Protein AF-A0A2V6E9F9-F1 (afdb_monomer_lite)

pLDDT: mean 93.77, std 8.55, range [60.38, 98.75]

Secondary structure (DSSP, 8-state):
--HHHHHHHHHHTTT-HHHHHHHHHHHHHHHHHTT-HHHHHHHHHHHHT-PPBTTB---HHHHHHHHHHHHHHHHHTT-HHHHHHHHHHHHHTTSTTHHHHHHHHHHHHHHHT---

Sequence (116 aa):
RAVGIYDQLANEAANQPHWRNQALFKKGVCLEKESDRDGALATLYRILEFNPSPDRPPEFFWFYKAGFNAARLLEEQQKWEAAAAVYEKLVAANGPRGEEASARLGQLRLEHFLWQ

Foldseek 3Di:
DLLVVLVVQLVVCVVPLVRNLVSLQVSLVVCVVVVNLVSSLVSLVVNLPDDDDPVDDDDLPSVVVSLVVNLVSCVVVVVLVVSLVSLVSLLVVVDPCNVVSVVVSVVSCVVPVVDD

Structure (mmCIF, N/CA/C/O backbone):
data_AF-A0A2V6E9F9-F1
#
_entry.id   AF-A0A2V6E9F9-F1
#
loop_
_atom_site.group_PDB
_atom_site.id
_atom_site.type_symbol
_atom_site.label_atom_id
_atom_site.label_alt_id
_atom_site.label_comp_id
_atom_site.label_asym_id
_atom_site.label_entity_id
_atom_site.label_seq_id
_atom_site.pdbx_PDB_ins_code
_atom_s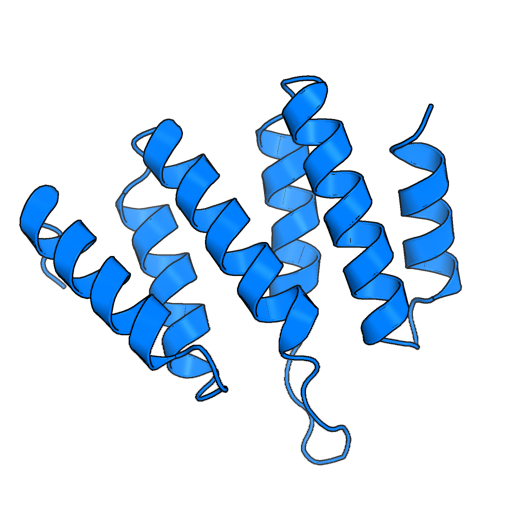ite.Cartn_x
_atom_site.Cartn_y
_atom_site.Cartn_z
_atom_site.occupancy
_atom_site.B_iso_or_equiv
_atom_site.auth_seq_id
_atom_site.auth_comp_id
_atom_site.auth_asym_id
_atom_site.auth_atom_id
_atom_site.pdbx_PDB_model_num
ATOM 1 N N . ARG A 1 1 ? -8.121 -2.388 -22.371 1.00 74.25 1 ARG A N 1
ATOM 2 C CA . ARG A 1 1 ? -6.914 -2.331 -23.254 1.00 74.25 1 ARG A CA 1
ATOM 3 C C . ARG A 1 1 ? -5.839 -1.340 -22.748 1.00 74.25 1 ARG A C 1
ATOM 5 O O . ARG A 1 1 ? -5.142 -0.740 -23.545 1.00 74.25 1 ARG A O 1
ATOM 12 N N . ALA A 1 2 ? -5.605 -1.231 -21.440 1.00 91.31 2 ALA A N 1
ATOM 13 C CA . ALA A 1 2 ? -4.392 -0.612 -20.873 1.00 91.31 2 ALA A CA 1
ATOM 14 C C . ALA A 1 2 ? -3.777 -1.545 -19.819 1.00 91.31 2 ALA A C 1
ATOM 16 O O . ALA A 1 2 ? -2.576 -1.793 -19.833 1.00 91.31 2 ALA A O 1
ATOM 17 N N . VAL A 1 3 ? -4.643 -2.177 -19.016 1.00 94.69 3 VAL A N 1
ATOM 18 C CA . VAL A 1 3 ? -4.319 -3.262 -18.077 1.00 94.69 3 VAL A CA 1
ATOM 19 C C . VAL A 1 3 ? -3.418 -4.331 -18.706 1.00 94.69 3 VAL A C 1
ATOM 21 O O . VAL A 1 3 ? -2.361 -4.616 -18.156 1.00 94.69 3 VAL A O 1
ATOM 24 N N . GLY A 1 4 ? -3.783 -4.874 -19.875 1.00 95.31 4 GLY A N 1
ATOM 25 C CA . GLY A 1 4 ? -2.987 -5.912 -20.547 1.00 95.31 4 GLY A CA 1
ATOM 26 C C . GLY A 1 4 ? -1.594 -5.451 -20.998 1.00 95.31 4 GLY A C 1
ATOM 27 O O . GLY A 1 4 ? -0.642 -6.212 -20.891 1.00 95.31 4 GLY A O 1
ATOM 28 N N . ILE A 1 5 ? -1.449 -4.191 -21.430 1.00 97.25 5 ILE A N 1
ATOM 29 C CA . ILE A 1 5 ? -0.147 -3.626 -21.834 1.00 97.25 5 ILE A CA 1
ATOM 30 C C . ILE A 1 5 ? 0.759 -3.488 -20.610 1.00 97.25 5 ILE A C 1
ATOM 32 O O . ILE A 1 5 ? 1.923 -3.873 -20.644 1.00 97.25 5 ILE A O 1
ATOM 36 N N . TYR A 1 6 ? 0.225 -2.960 -19.508 1.00 97.25 6 TYR A N 1
ATOM 37 C CA . TYR A 1 6 ? 0.999 -2.827 -18.279 1.00 97.25 6 TYR A CA 1
ATOM 38 C C . TYR A 1 6 ? 1.319 -4.172 -17.625 1.00 97.25 6 TYR A C 1
ATOM 40 O O . TYR A 1 6 ? 2.368 -4.294 -17.001 1.00 97.25 6 TYR A O 1
ATOM 48 N N . ASP A 1 7 ? 0.461 -5.182 -17.782 1.00 96.25 7 ASP A N 1
ATOM 49 C CA . ASP A 1 7 ? 0.774 -6.539 -17.336 1.00 96.25 7 ASP A CA 1
ATOM 50 C C . ASP A 1 7 ? 1.955 -7.127 -18.116 1.00 96.25 7 ASP A C 1
ATOM 52 O O . ASP A 1 7 ? 2.918 -7.594 -17.510 1.00 96.25 7 ASP A O 1
ATOM 56 N N . GLN A 1 8 ? 1.939 -7.000 -19.447 1.00 97.25 8 GLN A N 1
ATOM 57 C CA . GLN A 1 8 ? 3.059 -7.405 -20.293 1.00 97.25 8 GLN A CA 1
ATOM 58 C C . GLN A 1 8 ? 4.356 -6.683 -19.896 1.00 97.25 8 GLN A C 1
ATOM 60 O O . GLN A 1 8 ? 5.363 -7.341 -19.645 1.00 97.25 8 GLN A O 1
ATOM 65 N N . LEU A 1 9 ? 4.324 -5.353 -19.749 1.00 96.38 9 LEU A N 1
ATOM 66 C CA . LEU A 1 9 ? 5.495 -4.567 -19.338 1.00 96.38 9 LEU A CA 1
ATOM 67 C C . LEU A 1 9 ? 6.026 -4.979 -17.960 1.00 96.38 9 LEU A C 1
ATOM 69 O O . LEU A 1 9 ? 7.237 -5.042 -17.757 1.00 96.38 9 LEU A O 1
ATOM 73 N N . ALA A 1 10 ? 5.140 -5.270 -17.003 1.00 95.69 10 ALA A N 1
ATOM 74 C CA . ALA A 1 10 ? 5.550 -5.740 -15.684 1.00 95.69 10 ALA A CA 1
ATOM 75 C C . ALA A 1 10 ? 6.267 -7.098 -15.755 1.00 95.69 10 ALA A C 1
ATOM 77 O O . ALA A 1 10 ? 7.231 -7.314 -15.018 1.00 95.69 10 ALA A O 1
ATOM 78 N N . ASN A 1 11 ? 5.817 -7.989 -16.643 1.00 95.44 11 ASN A N 1
ATOM 79 C CA . ASN A 1 11 ? 6.428 -9.299 -16.855 1.00 95.44 11 ASN A CA 1
ATOM 80 C C . ASN A 1 11 ? 7.785 -9.182 -17.573 1.00 95.44 11 ASN A C 1
ATOM 82 O O . ASN A 1 11 ? 8.757 -9.797 -17.142 1.00 95.44 11 ASN A O 1
ATOM 86 N N . GLU A 1 12 ? 7.890 -8.345 -18.608 1.00 96.75 12 GLU A N 1
ATOM 87 C CA . GLU A 1 12 ? 9.153 -8.078 -19.318 1.00 96.75 12 GLU A CA 1
ATOM 88 C C . GLU A 1 12 ? 10.203 -7.421 -18.404 1.00 96.75 12 GLU A C 1
ATOM 90 O O . GLU A 1 12 ? 11.393 -7.729 -18.473 1.00 96.75 12 GLU A O 1
ATOM 95 N N . ALA A 1 13 ? 9.764 -6.555 -17.489 1.00 93.06 13 ALA A N 1
ATOM 96 C CA . ALA A 1 13 ? 10.624 -5.865 -16.536 1.00 93.06 13 ALA A CA 1
ATOM 97 C C . ALA A 1 13 ? 10.835 -6.626 -15.215 1.00 93.06 13 ALA A C 1
ATOM 99 O O . ALA A 1 13 ? 11.298 -6.018 -14.251 1.00 93.06 13 ALA A O 1
ATOM 100 N N . ALA A 1 14 ? 10.528 -7.928 -15.128 1.00 88.44 14 ALA A N 1
ATOM 101 C CA . ALA A 1 14 ? 10.501 -8.670 -13.859 1.00 88.44 14 ALA A CA 1
ATOM 102 C C . ALA A 1 14 ? 11.778 -8.526 -13.001 1.00 88.44 14 ALA A C 1
ATOM 104 O O . ALA A 1 14 ? 11.695 -8.454 -11.776 1.00 88.44 14 ALA A O 1
ATOM 105 N N . ASN A 1 15 ? 12.948 -8.414 -13.642 1.00 88.62 15 ASN A N 1
ATOM 106 C CA . ASN A 1 15 ? 14.251 -8.267 -12.981 1.00 88.62 15 ASN A CA 1
ATOM 107 C C . ASN A 1 15 ? 14.683 -6.809 -12.735 1.00 88.62 15 ASN A C 1
ATOM 109 O O . ASN A 1 15 ? 15.781 -6.571 -12.235 1.00 88.62 15 ASN A O 1
ATOM 113 N N . GLN A 1 16 ? 13.843 -5.835 -13.081 1.00 90.94 16 GLN A N 1
ATOM 114 C CA . GLN A 1 16 ? 14.097 -4.401 -12.953 1.00 90.94 16 GLN A CA 1
ATOM 115 C C . GLN A 1 16 ? 13.021 -3.775 -12.047 1.00 90.94 16 GLN A C 1
ATOM 117 O O . GLN A 1 16 ? 12.016 -3.268 -12.556 1.00 90.94 16 GLN A O 1
ATOM 122 N N . PRO A 1 17 ? 13.201 -3.799 -10.708 1.00 90.69 17 PRO A N 1
ATOM 123 C CA . PRO A 1 17 ? 12.151 -3.464 -9.743 1.00 90.69 17 PRO A CA 1
ATOM 124 C C . PRO A 1 17 ? 11.447 -2.136 -10.016 1.00 90.69 17 PRO A C 1
ATOM 126 O O . PRO A 1 17 ? 10.223 -2.084 -9.988 1.00 90.69 17 PRO A O 1
ATOM 129 N N . HIS A 1 18 ? 12.197 -1.089 -10.371 1.00 93.06 18 HIS A N 1
ATOM 130 C CA . HIS A 1 18 ? 11.618 0.218 -10.679 1.00 93.06 18 HIS A CA 1
ATOM 131 C C . HIS A 1 18 ? 10.599 0.158 -11.829 1.00 93.06 18 HIS A C 1
ATOM 133 O O . HIS A 1 18 ? 9.475 0.641 -1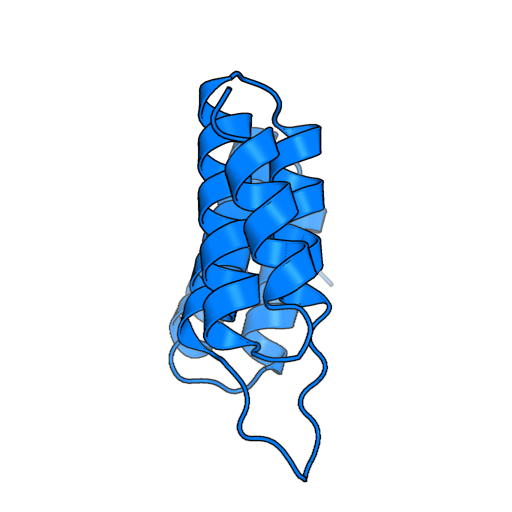1.693 1.00 93.06 18 HIS A O 1
ATOM 139 N N . TRP A 1 19 ? 10.967 -0.468 -12.949 1.00 95.38 19 TRP A N 1
ATOM 140 C CA . TRP A 1 19 ? 10.117 -0.553 -14.138 1.00 95.38 19 TRP A CA 1
ATOM 141 C C . TRP A 1 19 ? 8.950 -1.521 -13.943 1.00 95.38 19 TRP A C 1
ATOM 143 O O . TRP A 1 19 ? 7.815 -1.185 -14.286 1.00 95.38 19 TRP A O 1
ATOM 153 N N . ARG A 1 20 ? 9.198 -2.677 -13.309 1.00 95.69 20 ARG A N 1
ATOM 154 C CA . ARG A 1 20 ? 8.140 -3.619 -12.914 1.00 95.69 20 ARG A CA 1
ATOM 155 C C . ARG A 1 20 ? 7.104 -2.929 -12.033 1.00 95.69 20 ARG A C 1
ATOM 157 O O . ARG A 1 20 ? 5.911 -2.995 -12.321 1.00 95.69 20 ARG A O 1
ATOM 164 N N . ASN A 1 21 ? 7.547 -2.255 -10.975 1.00 96.06 21 ASN A N 1
ATOM 165 C CA . ASN A 1 21 ? 6.649 -1.635 -10.009 1.00 96.06 21 ASN A CA 1
ATOM 166 C C . ASN A 1 21 ? 5.903 -0.442 -10.617 1.00 96.06 21 ASN A C 1
ATOM 168 O O . ASN A 1 21 ? 4.714 -0.278 -10.350 1.00 96.06 21 ASN A O 1
ATOM 172 N N . GLN A 1 22 ? 6.539 0.337 -11.498 1.00 97.56 22 GLN A N 1
ATOM 173 C CA . GLN A 1 22 ? 5.850 1.376 -12.265 1.00 97.56 22 GLN A CA 1
ATOM 174 C C . GLN A 1 22 ? 4.722 0.794 -13.127 1.00 97.56 22 GLN A C 1
ATOM 176 O O . GLN A 1 22 ? 3.617 1.345 -13.145 1.00 97.56 22 GLN A O 1
ATOM 181 N N . ALA A 1 23 ? 4.992 -0.292 -13.855 1.00 98.06 23 ALA A N 1
ATOM 182 C CA . ALA A 1 23 ? 4.009 -0.938 -14.716 1.00 98.06 23 ALA A CA 1
ATOM 183 C C . ALA A 1 23 ? 2.843 -1.507 -13.893 1.00 98.06 23 ALA A C 1
ATOM 185 O O . ALA A 1 23 ? 1.687 -1.197 -14.179 1.00 98.06 23 ALA A O 1
ATOM 186 N N . LEU A 1 24 ? 3.136 -2.232 -12.808 1.00 98.06 24 LEU A N 1
ATOM 187 C CA . LEU A 1 24 ? 2.116 -2.728 -11.879 1.00 98.06 24 LEU A CA 1
ATOM 188 C C . LEU A 1 24 ? 1.291 -1.585 -11.280 1.00 98.06 24 LEU A C 1
ATOM 190 O O . LEU A 1 24 ? 0.068 -1.665 -11.246 1.00 98.06 24 LEU A O 1
ATOM 194 N N . PHE A 1 25 ? 1.920 -0.483 -10.875 1.00 98.31 25 PHE A N 1
ATOM 195 C CA . PHE A 1 25 ? 1.196 0.646 -10.300 1.00 98.31 25 PHE A CA 1
ATOM 196 C C . PHE A 1 25 ? 0.223 1.251 -11.318 1.00 98.31 25 PHE A C 1
ATOM 198 O O . PHE A 1 25 ? -0.945 1.486 -11.010 1.00 98.31 25 PHE A O 1
ATOM 205 N N . LYS A 1 26 ? 0.681 1.462 -12.558 1.00 98.31 26 LYS A N 1
ATOM 206 C CA . LYS A 1 26 ? -0.171 1.967 -13.642 1.00 98.31 26 LYS A CA 1
ATOM 207 C C . LYS A 1 26 ? -1.300 0.988 -13.985 1.00 98.31 26 LYS A C 1
ATOM 209 O O . LYS A 1 26 ? -2.420 1.439 -14.208 1.00 98.31 26 LYS A O 1
ATOM 214 N N . LYS A 1 27 ? -1.042 -0.326 -13.958 1.00 98.38 27 LYS A N 1
ATOM 215 C CA . LYS A 1 27 ? -2.076 -1.366 -14.083 1.00 98.38 27 LYS A CA 1
ATOM 216 C C . LYS A 1 27 ? -3.125 -1.240 -12.973 1.00 98.38 27 LYS A C 1
ATOM 218 O O . LYS A 1 27 ? -4.309 -1.201 -13.288 1.00 98.38 27 LYS A O 1
ATOM 223 N N . GLY A 1 28 ? -2.702 -1.118 -11.713 1.00 98.12 28 GLY A N 1
ATOM 224 C CA . GLY A 1 28 ? -3.598 -0.960 -10.563 1.00 98.12 28 GLY A CA 1
ATOM 225 C C . GLY A 1 28 ? -4.499 0.272 -10.676 1.00 98.12 28 GLY A C 1
ATOM 226 O O . GLY A 1 28 ? -5.706 0.165 -10.497 1.00 98.12 28 GLY A O 1
ATOM 227 N N . VAL A 1 29 ? -3.943 1.419 -11.085 1.00 97.81 29 VAL A N 1
ATOM 228 C CA . VAL A 1 29 ? -4.724 2.648 -11.334 1.00 97.81 29 VAL A CA 1
ATOM 229 C C . VAL A 1 29 ? -5.735 2.468 -12.472 1.00 97.81 29 VAL A C 1
ATOM 231 O O . VAL A 1 29 ? -6.836 3.010 -12.409 1.00 97.81 29 VAL A O 1
ATOM 234 N N . CYS A 1 30 ? -5.386 1.736 -13.534 1.00 98.00 30 CYS A N 1
ATOM 235 C CA . CYS A 1 30 ? -6.343 1.423 -14.596 1.00 98.00 30 CYS A CA 1
ATOM 236 C C . CYS A 1 30 ? -7.498 0.553 -14.085 1.00 98.00 30 CYS A C 1
ATOM 238 O O . CYS A 1 30 ? -8.642 0.868 -14.386 1.00 98.00 30 CYS A O 1
ATOM 240 N N . LEU A 1 31 ? -7.203 -0.483 -13.296 1.00 98.19 31 LEU A N 1
ATOM 241 C CA . LEU A 1 31 ? -8.218 -1.371 -12.717 1.00 98.19 31 LEU A CA 1
ATOM 242 C C . LEU A 1 31 ? -9.163 -0.616 -11.778 1.00 98.19 31 LEU A C 1
ATOM 244 O O . LEU A 1 31 ? -10.377 -0.742 -11.898 1.00 98.19 31 LEU A O 1
ATOM 248 N N . GLU A 1 32 ? -8.623 0.261 -10.928 1.00 96.75 32 GLU A N 1
ATOM 249 C CA . GLU A 1 32 ? -9.431 1.128 -10.065 1.00 96.75 32 GLU A CA 1
ATOM 250 C C . GLU A 1 32 ? -10.393 2.007 -10.882 1.00 96.75 32 GLU A C 1
ATOM 252 O O . GLU A 1 32 ? -11.575 2.100 -10.559 1.00 96.75 32 GLU A O 1
ATOM 257 N N . LYS A 1 33 ? -9.917 2.612 -11.980 1.00 96.38 33 LYS A N 1
ATOM 258 C CA . LYS A 1 33 ? -10.759 3.415 -12.887 1.00 96.38 33 LYS A CA 1
ATOM 259 C C . LYS A 1 33 ? -11.823 2.590 -13.611 1.00 96.38 33 LYS A C 1
ATOM 261 O O . LYS A 1 33 ? -12.876 3.122 -13.946 1.00 96.38 33 LYS A O 1
ATOM 266 N N . GLU A 1 34 ? -11.556 1.311 -13.848 1.00 96.44 34 GLU A N 1
ATOM 267 C CA . GLU A 1 34 ? -12.514 0.338 -14.384 1.00 96.44 34 GLU A CA 1
ATOM 268 C C . GLU A 1 34 ? -13.462 -0.203 -13.288 1.00 96.44 34 GLU A C 1
ATOM 270 O O . GLU A 1 34 ? -14.291 -1.063 -13.561 1.00 96.44 34 GLU A O 1
ATOM 275 N N . SER A 1 35 ? -13.393 0.338 -12.062 1.00 96.19 35 SER A N 1
ATOM 276 C CA . SER A 1 35 ? -14.132 -0.104 -10.866 1.00 96.19 35 SER A CA 1
ATOM 277 C C . SER A 1 35 ? -13.801 -1.523 -10.384 1.00 96.19 35 SER A C 1
ATOM 279 O O . SER A 1 35 ? -14.448 -2.021 -9.462 1.00 96.19 35 SER A O 1
ATOM 281 N N . ASP A 1 36 ? -12.757 -2.150 -10.932 1.00 97.44 36 ASP A N 1
ATOM 282 C CA . ASP A 1 36 ? -12.217 -3.426 -10.463 1.00 97.44 36 ASP A CA 1
ATOM 283 C C . ASP A 1 36 ? -11.279 -3.191 -9.269 1.00 97.44 36 ASP A C 1
ATOM 285 O O . ASP A 1 36 ? -10.047 -3.158 -9.377 1.00 97.44 36 ASP A O 1
ATOM 289 N N . ARG A 1 37 ? -11.890 -2.963 -8.102 1.00 96.62 37 ARG A N 1
ATOM 290 C CA . ARG A 1 37 ? -11.167 -2.681 -6.854 1.00 96.62 37 ARG A CA 1
ATOM 291 C C . ARG A 1 37 ? -10.339 -3.870 -6.373 1.00 96.62 37 ARG A C 1
ATOM 293 O O . ARG A 1 37 ? -9.233 -3.663 -5.875 1.00 96.62 37 ARG A O 1
ATOM 300 N N . ASP A 1 38 ? -10.839 -5.090 -6.541 1.00 97.56 38 ASP A N 1
ATOM 301 C CA . ASP A 1 38 ? -10.125 -6.298 -6.121 1.00 97.56 38 ASP A CA 1
ATOM 302 C C . ASP A 1 38 ? -8.899 -6.537 -7.009 1.00 97.56 38 ASP A C 1
ATOM 304 O O . ASP A 1 38 ? -7.800 -6.775 -6.500 1.00 97.56 38 ASP A O 1
ATOM 308 N N . GLY A 1 39 ? -9.038 -6.369 -8.329 1.00 98.06 39 GLY A N 1
ATOM 309 C CA . GLY A 1 39 ? -7.916 -6.419 -9.262 1.00 98.06 39 GLY A CA 1
ATOM 310 C C . GLY A 1 39 ? -6.881 -5.322 -8.998 1.00 98.06 39 GLY A C 1
ATOM 311 O O . GLY A 1 39 ? -5.669 -5.576 -9.072 1.00 98.06 39 GLY A O 1
ATOM 312 N N . ALA A 1 40 ? -7.330 -4.110 -8.655 1.00 98.44 40 ALA A N 1
ATOM 313 C CA . ALA A 1 40 ? -6.447 -3.011 -8.279 1.00 98.44 40 ALA A CA 1
ATOM 314 C C . ALA A 1 40 ? -5.633 -3.356 -7.023 1.00 98.44 40 ALA A C 1
ATOM 316 O O . ALA A 1 40 ? -4.402 -3.290 -7.064 1.00 98.44 40 ALA A O 1
ATOM 317 N N . LEU A 1 41 ? -6.293 -3.799 -5.946 1.00 98.50 41 LEU A N 1
ATOM 318 C CA . LEU A 1 41 ? -5.641 -4.213 -4.700 1.00 98.50 41 LEU A CA 1
ATOM 319 C C . LEU A 1 41 ? -4.652 -5.358 -4.925 1.00 98.50 41 LEU A C 1
ATOM 321 O O . LEU A 1 41 ? -3.489 -5.238 -4.541 1.00 98.50 41 LEU A O 1
ATOM 325 N N . ALA A 1 42 ? -5.067 -6.420 -5.619 1.00 98.00 42 ALA A N 1
ATOM 326 C CA . ALA A 1 42 ? -4.195 -7.548 -5.941 1.00 98.00 42 ALA A CA 1
ATOM 327 C C . ALA A 1 42 ? -2.944 -7.098 -6.713 1.00 98.00 42 ALA A C 1
ATOM 329 O O . ALA A 1 42 ? -1.829 -7.545 -6.441 1.00 98.00 42 ALA A O 1
ATOM 330 N N . THR A 1 43 ? -3.101 -6.162 -7.651 1.00 98.00 43 THR A N 1
ATOM 331 C CA . THR A 1 43 ? -1.977 -5.619 -8.420 1.00 98.00 43 THR A CA 1
ATOM 332 C C . THR A 1 43 ? -1.044 -4.762 -7.559 1.00 98.00 43 THR A C 1
ATOM 334 O O . THR A 1 43 ? 0.176 -4.880 -7.686 1.00 98.00 43 THR A O 1
ATOM 337 N N . LEU A 1 44 ? -1.584 -3.920 -6.673 1.00 98.19 44 LEU A N 1
ATOM 338 C CA . LEU A 1 44 ? -0.786 -3.089 -5.768 1.00 98.19 44 LEU A CA 1
ATOM 339 C C . LEU A 1 44 ? -0.033 -3.939 -4.734 1.00 98.19 44 LEU A C 1
ATOM 341 O O . LEU A 1 44 ? 1.132 -3.664 -4.449 1.00 98.19 44 LEU A O 1
ATOM 345 N N . TYR A 1 45 ? -0.635 -5.020 -4.235 1.00 97.69 45 TYR A N 1
ATOM 346 C CA . TYR A 1 45 ? 0.026 -5.939 -3.307 1.00 97.69 45 TYR A CA 1
ATOM 347 C C . TYR A 1 45 ? 1.243 -6.643 -3.911 1.00 97.69 45 TYR A C 1
ATOM 349 O O . TYR A 1 45 ? 2.245 -6.791 -3.214 1.00 97.69 45 TYR A O 1
ATOM 357 N N . ARG A 1 46 ? 1.250 -6.939 -5.218 1.00 95.75 46 ARG A N 1
ATOM 358 C CA . ARG A 1 46 ? 2.441 -7.475 -5.917 1.00 95.75 46 ARG A CA 1
ATOM 359 C C . ARG A 1 46 ? 3.657 -6.539 -5.897 1.00 95.75 46 ARG A C 1
ATOM 361 O O . ARG A 1 46 ? 4.783 -6.980 -6.148 1.00 95.75 46 ARG A O 1
ATOM 368 N N . ILE A 1 47 ? 3.447 -5.244 -5.655 1.00 95.81 47 ILE A N 1
ATOM 369 C CA . ILE A 1 47 ? 4.526 -4.267 -5.442 1.00 95.81 47 ILE A CA 1
ATOM 370 C C . ILE A 1 47 ? 5.029 -4.363 -3.996 1.00 95.81 47 ILE A C 1
ATOM 372 O O . ILE A 1 47 ? 6.231 -4.293 -3.757 1.00 95.81 47 ILE A O 1
ATOM 376 N N . LEU A 1 48 ? 4.122 -4.583 -3.038 1.00 93.31 48 LEU A N 1
ATOM 377 C CA . LEU A 1 48 ? 4.448 -4.730 -1.617 1.00 93.31 48 LEU A CA 1
ATOM 378 C C . LEU A 1 48 ? 5.104 -6.075 -1.279 1.00 93.31 48 LEU A C 1
ATOM 380 O O . LEU A 1 48 ? 5.744 -6.189 -0.240 1.00 93.31 48 LEU A O 1
ATOM 384 N N . GLU A 1 49 ? 4.954 -7.103 -2.112 1.00 87.44 49 GLU A N 1
ATOM 385 C CA . GLU A 1 49 ? 5.679 -8.381 -1.997 1.00 87.44 49 GLU A CA 1
ATOM 386 C C . GLU A 1 49 ? 7.203 -8.232 -2.142 1.00 87.44 49 GLU A C 1
ATOM 388 O O . GLU A 1 49 ? 7.940 -9.174 -1.857 1.00 87.44 49 GLU A O 1
ATOM 393 N N . PHE A 1 50 ? 7.695 -7.066 -2.576 1.00 68.25 50 PHE A N 1
ATOM 394 C CA . PHE A 1 50 ? 9.124 -6.820 -2.699 1.00 68.25 50 PHE A CA 1
ATOM 395 C C . PHE A 1 50 ? 9.822 -6.913 -1.334 1.00 68.25 50 PHE A C 1
ATOM 397 O O . PHE A 1 50 ? 9.580 -6.108 -0.435 1.00 68.25 50 PHE A O 1
ATOM 404 N N . ASN A 1 51 ? 10.710 -7.900 -1.211 1.00 62.59 51 ASN A N 1
ATOM 405 C CA . ASN A 1 51 ? 11.531 -8.116 -0.031 1.00 62.59 51 ASN A CA 1
ATOM 406 C C . ASN A 1 51 ? 12.892 -7.428 -0.250 1.00 62.59 51 ASN A C 1
ATOM 408 O O . ASN A 1 51 ? 13.581 -7.776 -1.217 1.00 62.59 51 ASN A O 1
ATOM 412 N N . PRO A 1 52 ? 13.290 -6.445 0.576 1.00 62.94 52 PRO A N 1
ATOM 413 C CA . PRO A 1 52 ? 14.619 -5.856 0.480 1.00 62.94 52 PRO A CA 1
ATOM 414 C C . PRO A 1 52 ? 15.682 -6.949 0.656 1.00 62.94 52 PRO A C 1
ATOM 416 O O . PRO A 1 52 ? 15.675 -7.695 1.631 1.00 62.94 52 PRO A O 1
ATOM 419 N N . SER A 1 53 ? 16.583 -7.064 -0.318 1.00 66.50 53 SER A N 1
ATOM 420 C CA . SER A 1 53 ? 17.757 -7.935 -0.236 1.00 66.50 53 SER A CA 1
ATOM 421 C C . SER A 1 53 ? 18.952 -7.088 0.201 1.00 66.50 53 SER A C 1
ATOM 423 O O . SER A 1 53 ? 19.064 -5.956 -0.270 1.00 66.50 53 SER A O 1
ATOM 425 N N . PRO A 1 54 ? 19.872 -7.607 1.035 1.00 68.88 54 PRO A N 1
ATOM 426 C CA . PRO A 1 54 ? 21.105 -6.894 1.381 1.00 68.88 54 PRO A CA 1
ATOM 427 C C . PRO A 1 54 ? 21.899 -6.438 0.146 1.00 68.88 54 PRO A C 1
ATOM 429 O O . PRO A 1 54 ? 22.555 -5.402 0.179 1.00 68.88 54 PRO A O 1
ATOM 432 N N . ASP A 1 55 ? 21.780 -7.182 -0.958 1.00 75.75 55 ASP A N 1
ATOM 433 C CA . ASP A 1 55 ? 22.537 -6.971 -2.193 1.00 75.75 55 ASP A CA 1
ATOM 434 C C . ASP A 1 55 ? 21.842 -6.031 -3.188 1.00 75.75 55 ASP A C 1
ATOM 436 O O . ASP A 1 55 ? 22.379 -5.751 -4.264 1.00 75.75 55 ASP A O 1
ATOM 440 N N . ARG A 1 56 ? 20.623 -5.560 -2.888 1.00 69.81 56 ARG A N 1
ATOM 441 C CA . ARG A 1 56 ? 19.875 -4.660 -3.775 1.00 69.81 56 ARG A CA 1
ATOM 442 C C . ARG A 1 56 ? 19.247 -3.516 -2.992 1.00 69.81 56 ARG A C 1
ATOM 444 O O . ARG A 1 56 ? 18.471 -3.773 -2.073 1.00 69.81 56 ARG A O 1
ATOM 451 N N . PRO A 1 57 ? 19.488 -2.257 -3.397 1.00 73.62 57 PRO A N 1
ATOM 452 C CA . PRO A 1 57 ? 18.842 -1.137 -2.745 1.00 73.62 57 PRO A CA 1
ATOM 453 C C . PRO A 1 57 ? 17.316 -1.286 -2.864 1.00 73.62 57 PRO A C 1
ATOM 455 O O . PRO A 1 57 ? 16.814 -1.606 -3.950 1.00 73.62 57 PRO A O 1
ATOM 458 N N . PRO A 1 58 ? 16.568 -1.078 -1.769 1.00 82.19 58 PRO A N 1
ATOM 459 C CA . PRO A 1 58 ? 15.118 -1.125 -1.809 1.00 82.19 58 PRO A CA 1
ATOM 460 C C . PRO A 1 58 ? 14.546 -0.074 -2.761 1.00 82.19 58 PRO A C 1
ATOM 462 O O . PRO A 1 58 ? 14.974 1.081 -2.787 1.00 82.19 58 PRO A O 1
ATOM 465 N N . GLU A 1 59 ? 13.535 -0.466 -3.533 1.00 89.94 59 GLU A N 1
ATOM 466 C CA . GLU A 1 59 ? 12.809 0.450 -4.409 1.00 89.94 59 GLU A CA 1
ATOM 467 C C . GLU A 1 59 ? 11.645 1.070 -3.631 1.00 89.94 59 GLU A C 1
ATOM 469 O O . GLU A 1 59 ? 10.552 0.517 -3.561 1.00 89.94 59 GLU A O 1
ATOM 474 N N . PHE A 1 60 ? 11.893 2.214 -2.995 1.00 93.00 60 PHE A N 1
ATOM 475 C CA . PHE A 1 60 ? 10.898 2.835 -2.119 1.00 93.00 60 PHE A CA 1
ATOM 476 C C . PHE A 1 60 ? 9.822 3.636 -2.851 1.00 93.00 60 PHE A C 1
ATOM 478 O O . PHE A 1 60 ? 8.720 3.792 -2.322 1.00 93.00 60 PHE A O 1
ATOM 485 N N . PHE A 1 61 ? 10.112 4.176 -4.037 1.00 95.56 61 PHE A N 1
ATOM 486 C CA . PHE A 1 61 ? 9.223 5.148 -4.667 1.00 95.56 61 PHE A CA 1
ATOM 487 C C . PHE A 1 61 ? 7.871 4.523 -5.021 1.00 95.56 61 PHE A C 1
ATOM 489 O O . PHE A 1 61 ? 6.830 5.017 -4.571 1.00 95.56 61 PHE A O 1
ATOM 496 N N . TRP A 1 62 ? 7.860 3.419 -5.773 1.00 96.62 62 TRP A N 1
ATOM 497 C CA . TRP A 1 62 ? 6.599 2.750 -6.099 1.00 96.62 62 TRP A CA 1
ATOM 498 C C . TRP A 1 62 ? 6.066 1.909 -4.947 1.00 96.62 62 TRP A C 1
ATOM 500 O O . TRP A 1 62 ? 4.848 1.814 -4.822 1.00 96.62 62 TRP A O 1
ATOM 510 N N . PHE A 1 63 ? 6.929 1.377 -4.076 1.00 96.38 63 PHE A N 1
ATOM 511 C CA . PHE A 1 63 ? 6.511 0.676 -2.858 1.00 96.38 63 PHE A CA 1
ATOM 512 C C . PHE A 1 63 ? 5.584 1.532 -1.985 1.00 96.38 63 PHE A C 1
ATOM 514 O O . PHE A 1 63 ? 4.436 1.151 -1.749 1.00 96.38 63 PHE A O 1
ATOM 521 N N . TYR A 1 64 ? 6.025 2.728 -1.578 1.00 97.31 64 TYR A N 1
ATOM 522 C CA . TYR A 1 64 ? 5.191 3.604 -0.752 1.00 97.31 64 TYR A CA 1
ATOM 523 C C . TYR A 1 64 ? 3.954 4.072 -1.509 1.00 97.31 64 TYR A C 1
ATOM 525 O O . TYR A 1 64 ? 2.852 4.045 -0.967 1.00 97.31 64 TYR A O 1
ATOM 533 N N . LYS A 1 65 ? 4.102 4.462 -2.781 1.00 98.19 65 LYS A N 1
ATOM 534 C CA . LYS A 1 65 ? 2.960 4.920 -3.580 1.00 98.19 65 LYS A CA 1
ATOM 535 C C . LYS A 1 65 ? 1.882 3.840 -3.706 1.00 98.19 65 LYS A C 1
ATOM 537 O O . LYS A 1 65 ? 0.697 4.154 -3.628 1.00 98.19 65 LYS A O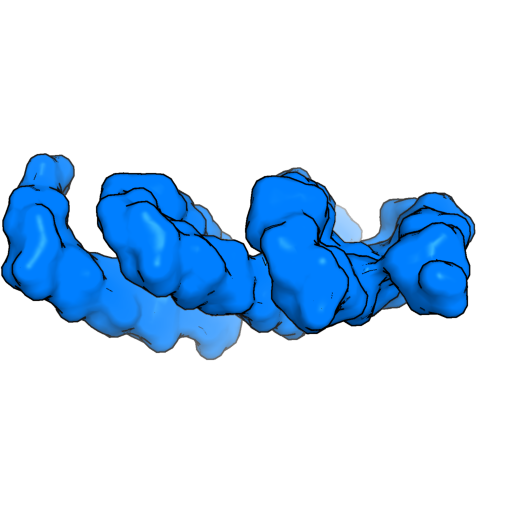 1
ATOM 542 N N . ALA A 1 66 ? 2.287 2.584 -3.892 1.00 98.25 66 ALA A N 1
ATOM 543 C CA . ALA A 1 66 ? 1.379 1.451 -3.971 1.00 98.25 66 ALA A CA 1
ATOM 544 C C . ALA A 1 66 ? 0.708 1.164 -2.629 1.00 98.25 66 ALA A C 1
ATOM 546 O O . ALA A 1 66 ? -0.506 0.985 -2.603 1.00 98.25 66 ALA A O 1
ATOM 547 N N . GLY A 1 67 ? 1.464 1.180 -1.528 1.00 98.19 67 GLY A N 1
ATOM 548 C CA . GLY A 1 67 ? 0.907 0.940 -0.199 1.00 98.19 67 GLY A CA 1
ATOM 549 C C . GLY A 1 67 ? -0.108 2.001 0.213 1.00 98.19 67 GLY A C 1
ATOM 550 O O . GLY A 1 67 ? -1.205 1.646 0.625 1.00 98.19 67 GLY A O 1
ATOM 551 N N . PHE A 1 68 ? 0.185 3.289 0.005 1.00 98.75 68 PHE A N 1
ATOM 552 C CA . PHE A 1 68 ? -0.781 4.356 0.290 1.00 98.75 68 PHE A CA 1
ATOM 553 C C . PHE A 1 68 ? -2.056 4.228 -0.556 1.00 98.75 68 PHE A C 1
ATOM 555 O O . PHE A 1 68 ? -3.151 4.425 -0.038 1.00 98.75 68 PHE A O 1
ATOM 562 N N . ASN A 1 69 ? -1.944 3.859 -1.839 1.00 98.62 69 ASN A N 1
ATOM 563 C CA . ASN A 1 69 ? -3.130 3.624 -2.668 1.00 98.62 69 ASN A CA 1
ATOM 564 C C . ASN A 1 69 ? -3.920 2.387 -2.235 1.00 98.62 69 ASN A C 1
ATOM 566 O O . ASN A 1 69 ? -5.144 2.436 -2.217 1.00 98.62 69 ASN A O 1
ATOM 570 N N . ALA A 1 70 ? -3.242 1.294 -1.882 1.00 98.75 70 ALA A N 1
ATOM 571 C CA . ALA A 1 70 ? -3.908 0.088 -1.411 1.00 98.75 70 ALA A CA 1
ATOM 572 C C . ALA A 1 70 ? -4.639 0.348 -0.087 1.00 98.75 70 ALA A C 1
ATOM 574 O O . ALA A 1 70 ? -5.808 -0.000 0.038 1.00 98.75 70 ALA A O 1
ATOM 575 N N . ALA A 1 71 ? -3.988 1.028 0.860 1.00 98.69 71 ALA A N 1
ATOM 576 C CA . ALA A 1 71 ? -4.601 1.403 2.126 1.00 98.69 71 ALA A CA 1
ATOM 577 C C . ALA A 1 71 ? -5.807 2.335 1.923 1.00 98.69 71 ALA A C 1
ATOM 579 O O . ALA A 1 71 ? -6.875 2.042 2.447 1.00 98.69 71 ALA A O 1
ATOM 580 N N . ARG A 1 72 ? -5.700 3.365 1.067 1.00 98.50 72 ARG A N 1
ATOM 581 C CA . ARG A 1 72 ? -6.843 4.226 0.705 1.00 98.50 72 ARG A CA 1
ATOM 582 C C . ARG A 1 72 ? -8.019 3.418 0.147 1.00 98.50 72 ARG A C 1
ATOM 584 O O . ARG A 1 72 ? -9.148 3.620 0.573 1.00 98.50 72 ARG A O 1
ATOM 591 N N . LEU A 1 73 ? -7.768 2.495 -0.784 1.00 98.50 73 LEU A N 1
ATOM 592 C CA . LEU A 1 73 ? -8.819 1.646 -1.358 1.00 98.50 73 LEU A CA 1
ATOM 593 C C . LEU A 1 73 ? -9.498 0.753 -0.312 1.00 98.50 73 LEU A C 1
ATOM 595 O O . LEU A 1 73 ? -10.675 0.425 -0.461 1.00 98.50 73 LEU A O 1
ATOM 599 N N . LEU A 1 74 ? -8.764 0.324 0.715 1.00 98.69 74 LEU A N 1
ATOM 600 C CA . LEU A 1 74 ? -9.306 -0.446 1.833 1.00 98.69 74 LEU A CA 1
ATOM 601 C C . LEU A 1 74 ? -10.114 0.446 2.781 1.00 98.69 74 LEU A C 1
ATOM 603 O O . LEU A 1 74 ? -11.214 0.051 3.159 1.00 98.69 74 LEU A O 1
ATOM 607 N N . GLU A 1 75 ? -9.630 1.649 3.098 1.00 98.44 75 GLU A N 1
ATOM 608 C CA . GLU A 1 75 ? -10.370 2.648 3.882 1.00 98.44 75 GLU A CA 1
ATOM 609 C C . GLU A 1 75 ? -11.699 3.026 3.205 1.00 98.44 75 GLU A C 1
ATOM 611 O O . GLU A 1 75 ? -12.748 3.016 3.842 1.00 98.44 75 GLU A O 1
ATOM 616 N N . GLU A 1 76 ? -11.702 3.259 1.890 1.00 97.50 76 GLU A N 1
ATOM 617 C CA . GLU A 1 76 ? -12.928 3.527 1.117 1.00 97.50 76 GLU A CA 1
ATOM 618 C C . GLU A 1 76 ? -13.936 2.365 1.158 1.00 97.50 76 GLU A C 1
ATOM 620 O O . GLU A 1 76 ? -15.139 2.572 1.004 1.00 97.50 76 GLU A O 1
ATOM 625 N N . GLN A 1 77 ? -13.454 1.139 1.370 1.00 97.25 77 GLN A N 1
ATOM 626 C CA . GLN A 1 77 ? -14.270 -0.065 1.555 1.00 97.25 77 GLN A CA 1
ATOM 627 C C . GLN A 1 77 ? -14.571 -0.365 3.027 1.00 97.25 77 GLN A C 1
ATOM 629 O O . GLN A 1 77 ? -15.129 -1.420 3.325 1.00 97.25 77 GLN A O 1
ATOM 634 N N . GLN A 1 78 ? -14.183 0.526 3.942 1.00 97.94 78 GLN A N 1
ATOM 635 C CA . GLN A 1 78 ? -14.317 0.359 5.388 1.00 97.94 78 GLN A CA 1
ATOM 636 C C . GLN A 1 78 ? -13.606 -0.892 5.938 1.00 97.94 78 GLN A C 1
ATOM 638 O O . GLN A 1 78 ? -13.980 -1.434 6.974 1.00 97.94 78 GLN A O 1
ATOM 643 N N . LYS A 1 79 ? -12.566 -1.364 5.240 1.00 98.19 79 LYS A N 1
ATOM 644 C CA . LYS A 1 79 ? -11.717 -2.496 5.640 1.00 98.19 79 LYS A CA 1
ATOM 645 C C . LYS A 1 79 ? -10.551 -1.983 6.491 1.00 98.19 79 LYS A C 1
ATOM 647 O O . LYS A 1 79 ? -9.394 -2.034 6.069 1.00 98.19 79 LYS A O 1
ATOM 652 N N . TRP A 1 80 ? -10.866 -1.438 7.662 1.00 98.25 80 TRP A N 1
ATOM 653 C CA . TRP A 1 80 ? -9.938 -0.666 8.496 1.00 98.25 80 TRP A CA 1
ATOM 654 C C . TRP A 1 80 ? -8.730 -1.477 8.967 1.00 98.25 80 TRP A C 1
ATOM 656 O O . TRP A 1 80 ? -7.598 -1.014 8.866 1.00 98.25 80 TRP A O 1
ATOM 666 N N . GLU A 1 81 ? -8.946 -2.715 9.403 1.00 97.88 81 GLU A N 1
ATOM 667 C CA . GLU A 1 81 ? -7.888 -3.620 9.857 1.00 97.88 81 GLU A CA 1
ATOM 668 C C . GLU A 1 81 ? -6.917 -3.952 8.719 1.00 97.88 81 GLU A C 1
ATOM 670 O O . GLU A 1 81 ? -5.701 -3.983 8.904 1.00 97.88 81 GLU A O 1
ATOM 675 N N . ALA A 1 82 ? -7.444 -4.153 7.509 1.00 98.00 82 ALA A N 1
ATOM 676 C CA . ALA A 1 82 ? -6.622 -4.420 6.335 1.00 98.00 82 ALA A CA 1
ATOM 677 C C . ALA A 1 82 ? -5.817 -3.178 5.914 1.00 98.00 82 ALA A C 1
ATOM 679 O O . ALA A 1 82 ? -4.647 -3.302 5.553 1.00 98.00 82 ALA A O 1
ATOM 680 N N . ALA A 1 83 ? -6.410 -1.981 5.993 1.00 98.62 83 ALA A N 1
ATOM 681 C CA . ALA A 1 83 ? -5.696 -0.724 5.767 1.00 98.62 83 ALA A CA 1
ATOM 682 C C . ALA A 1 83 ? -4.573 -0.520 6.796 1.00 98.62 83 ALA A C 1
ATOM 684 O O . ALA A 1 83 ? -3.442 -0.210 6.411 1.00 98.62 83 ALA A O 1
ATOM 685 N N . ALA A 1 84 ? -4.847 -0.779 8.079 1.00 98.44 84 ALA A N 1
ATOM 686 C CA . ALA A 1 84 ? -3.855 -0.713 9.148 1.00 98.44 84 ALA A CA 1
ATOM 687 C C . ALA A 1 84 ? -2.663 -1.647 8.879 1.00 98.44 84 ALA A C 1
ATOM 689 O O . ALA A 1 84 ? -1.520 -1.192 8.914 1.00 98.44 84 ALA A O 1
ATOM 690 N N . ALA A 1 85 ? -2.915 -2.901 8.490 1.00 97.75 85 ALA A N 1
ATOM 691 C CA . ALA A 1 85 ? -1.859 -3.860 8.154 1.00 97.75 85 ALA A CA 1
ATOM 692 C C . ALA A 1 85 ? -0.968 -3.392 6.982 1.00 97.75 85 ALA A C 1
ATOM 694 O O . ALA A 1 85 ? 0.245 -3.626 6.967 1.00 97.75 85 ALA A O 1
ATOM 695 N N . VAL A 1 86 ? -1.539 -2.693 5.993 1.00 98.25 86 VAL A N 1
ATOM 696 C CA . VAL A 1 86 ? -0.749 -2.089 4.908 1.00 98.25 86 VAL A CA 1
ATOM 697 C C . VAL A 1 86 ? 0.129 -0.956 5.438 1.00 98.25 86 VAL A C 1
ATOM 699 O O . VAL A 1 86 ? 1.315 -0.912 5.105 1.00 98.25 86 VAL A O 1
ATOM 702 N N . TYR A 1 87 ? -0.401 -0.061 6.276 1.00 98.44 87 TYR A N 1
ATOM 703 C CA . TYR A 1 87 ? 0.405 1.011 6.865 1.00 98.44 87 TYR A CA 1
ATOM 704 C C . TYR A 1 87 ? 1.512 0.485 7.779 1.00 98.44 87 TYR A C 1
ATOM 706 O O . TYR A 1 87 ? 2.638 0.966 7.690 1.00 98.44 87 TYR A O 1
ATOM 714 N N . GLU A 1 88 ? 1.248 -0.538 8.590 1.00 97.25 88 GLU A N 1
ATOM 715 C CA . GLU A 1 88 ? 2.267 -1.209 9.409 1.00 97.25 88 GLU A CA 1
ATOM 716 C C . GLU A 1 88 ? 3.427 -1.716 8.554 1.00 97.25 88 GLU A C 1
ATOM 718 O O . GLU A 1 88 ? 4.593 -1.492 8.882 1.00 97.25 88 GLU A O 1
ATOM 723 N N . LYS A 1 89 ? 3.123 -2.320 7.400 1.00 95.94 89 LYS A N 1
ATOM 724 C CA . LYS A 1 89 ? 4.145 -2.757 6.445 1.00 95.94 89 LYS A CA 1
ATOM 725 C C . LYS A 1 89 ? 4.966 -1.590 5.887 1.00 95.94 89 LYS A C 1
ATOM 727 O O . LYS A 1 89 ? 6.175 -1.724 5.706 1.00 95.94 89 LYS A O 1
ATOM 732 N N . LEU A 1 90 ? 4.334 -0.445 5.626 1.00 96.31 90 LEU A N 1
ATOM 733 C CA . LEU A 1 90 ? 5.024 0.769 5.178 1.00 96.31 90 LEU A CA 1
ATOM 734 C C . LEU A 1 90 ? 5.921 1.379 6.267 1.00 96.31 90 LEU A C 1
ATOM 736 O O . LEU A 1 90 ? 6.994 1.897 5.949 1.00 96.31 90 LEU A O 1
ATOM 740 N N . VAL A 1 91 ? 5.506 1.303 7.533 1.00 96.38 91 VAL A N 1
ATOM 741 C CA . VAL A 1 91 ? 6.311 1.725 8.691 1.00 96.38 91 VAL A CA 1
ATOM 742 C C . VAL A 1 91 ? 7.509 0.792 8.872 1.00 96.38 91 VAL A C 1
ATOM 744 O O . VAL A 1 91 ? 8.643 1.259 8.962 1.00 96.38 91 VAL A O 1
ATOM 747 N N . ALA A 1 92 ? 7.283 -0.524 8.836 1.00 93.75 92 ALA A N 1
ATOM 748 C CA . ALA A 1 92 ? 8.320 -1.540 9.020 1.00 93.75 92 ALA A CA 1
ATOM 749 C C . ALA A 1 92 ? 9.419 -1.499 7.944 1.00 93.75 92 ALA A C 1
ATOM 751 O O . ALA A 1 92 ? 10.547 -1.917 8.195 1.00 93.75 92 ALA A O 1
ATOM 752 N N . ALA A 1 93 ? 9.116 -0.966 6.756 1.00 91.38 93 ALA A N 1
ATOM 753 C CA . ALA A 1 93 ? 10.095 -0.783 5.688 1.00 91.38 93 ALA A CA 1
ATOM 754 C C . ALA A 1 93 ? 11.193 0.253 6.015 1.00 91.38 93 ALA A C 1
ATOM 756 O O . ALA A 1 93 ? 12.191 0.300 5.297 1.00 91.38 93 ALA A O 1
ATOM 757 N N . ASN A 1 94 ? 11.014 1.074 7.063 1.00 89.44 94 ASN A N 1
ATOM 758 C CA . ASN A 1 94 ? 11.972 2.082 7.537 1.00 89.44 94 ASN A CA 1
ATOM 759 C C . ASN A 1 94 ? 12.554 2.968 6.413 1.00 89.44 94 ASN A C 1
ATOM 761 O O . ASN A 1 94 ? 13.749 3.260 6.367 1.00 89.44 94 ASN A O 1
ATOM 765 N N . GLY A 1 95 ? 11.703 3.338 5.455 1.00 90.94 95 GLY A N 1
ATOM 766 C CA . GLY A 1 95 ? 12.061 4.144 4.296 1.00 90.94 95 GLY A CA 1
ATOM 767 C C . GLY A 1 95 ? 11.579 5.596 4.402 1.00 90.94 95 GLY A C 1
ATOM 768 O O . GLY A 1 95 ? 11.001 6.006 5.410 1.00 90.94 95 GLY A O 1
ATOM 769 N N . PRO A 1 96 ? 11.758 6.394 3.335 1.00 95.12 96 PRO A N 1
ATOM 770 C CA . PRO A 1 96 ? 11.609 7.855 3.366 1.00 95.12 96 PRO A CA 1
ATOM 771 C C . PRO A 1 96 ? 10.196 8.369 3.677 1.00 95.12 96 PRO A C 1
ATOM 773 O O . PRO A 1 96 ? 10.025 9.562 3.900 1.00 95.12 96 PRO A O 1
ATOM 776 N N . ARG A 1 97 ? 9.174 7.505 3.662 1.00 97.00 97 ARG A N 1
ATOM 777 C CA . ARG A 1 97 ? 7.782 7.863 3.991 1.00 97.00 97 ARG A CA 1
ATOM 778 C C . ARG A 1 97 ? 7.215 7.027 5.144 1.00 97.00 97 ARG A C 1
ATOM 780 O O . ARG A 1 97 ? 6.000 6.916 5.288 1.00 97.00 97 ARG A O 1
ATOM 787 N N . GLY A 1 98 ? 8.088 6.431 5.961 1.00 96.75 98 GLY A N 1
ATOM 788 C CA . GLY A 1 98 ? 7.690 5.666 7.145 1.00 96.75 98 GLY A CA 1
ATOM 789 C C . GLY A 1 98 ? 6.955 6.520 8.182 1.00 96.75 98 GLY A C 1
ATOM 790 O O . GLY A 1 98 ? 5.935 6.088 8.708 1.00 96.75 98 GLY A O 1
ATOM 791 N N . GLU A 1 99 ? 7.405 7.757 8.417 1.00 98.19 99 GLU A N 1
ATOM 792 C CA . GLU A 1 99 ? 6.750 8.679 9.359 1.00 98.19 99 GLU A CA 1
ATOM 793 C C . GLU A 1 99 ? 5.330 9.058 8.918 1.00 98.19 99 GLU A C 1
ATOM 795 O O . GLU A 1 99 ? 4.408 9.040 9.729 1.00 98.19 99 GLU A O 1
ATOM 800 N N . GLU A 1 100 ? 5.125 9.323 7.625 1.00 98.44 100 GLU A N 1
ATOM 801 C CA . GLU A 1 100 ? 3.797 9.603 7.064 1.00 98.44 100 GLU A CA 1
ATOM 802 C C . GLU A 1 100 ? 2.851 8.403 7.231 1.00 98.44 100 GLU A C 1
ATOM 804 O O . GLU A 1 100 ? 1.699 8.565 7.637 1.00 98.44 100 GLU A O 1
ATOM 809 N N . ALA A 1 101 ? 3.345 7.188 6.964 1.00 98.44 101 ALA A N 1
ATOM 810 C CA . ALA A 1 101 ? 2.570 5.966 7.160 1.00 98.44 101 ALA A CA 1
ATOM 811 C C . ALA A 1 101 ? 2.226 5.741 8.641 1.00 98.44 101 ALA A C 1
ATOM 813 O O . ALA A 1 101 ? 1.097 5.373 8.954 1.00 98.44 101 ALA A O 1
ATOM 814 N N . SER A 1 102 ? 3.170 6.017 9.546 1.00 98.50 102 SER A N 1
ATOM 815 C CA . SER A 1 102 ? 2.970 5.921 10.997 1.00 98.50 102 SER A CA 1
ATOM 816 C C . SER A 1 102 ? 1.912 6.913 11.485 1.00 98.50 102 SER A C 1
ATOM 818 O O . SER A 1 102 ? 1.008 6.544 12.236 1.00 98.50 102 SER A O 1
ATOM 820 N N . ALA A 1 103 ? 1.963 8.155 10.995 1.00 98.56 103 ALA A N 1
ATOM 821 C CA . ALA A 1 103 ? 0.984 9.180 11.330 1.00 98.56 103 ALA A CA 1
ATOM 822 C C . ALA A 1 103 ? -0.435 8.786 10.885 1.00 98.56 103 ALA A C 1
ATOM 824 O O . ALA A 1 103 ? -1.367 8.871 11.689 1.00 98.56 103 ALA A O 1
ATOM 825 N N . ARG A 1 104 ? -0.612 8.303 9.641 1.00 98.44 104 ARG A N 1
ATOM 826 C CA . ARG A 1 104 ? -1.937 7.858 9.173 1.00 98.44 104 ARG A CA 1
ATOM 827 C C . ARG A 1 104 ? -2.413 6.598 9.896 1.00 98.44 104 ARG A C 1
ATOM 829 O O . ARG A 1 104 ? -3.579 6.550 10.273 1.00 98.44 104 ARG A O 1
ATOM 836 N N . LEU A 1 105 ? -1.529 5.632 10.163 1.00 98.56 105 LEU A N 1
ATOM 837 C CA . LEU A 1 105 ? -1.850 4.448 10.971 1.00 98.56 105 LEU A CA 1
ATOM 838 C C . LEU A 1 105 ? -2.379 4.837 12.356 1.00 98.56 105 LEU A C 1
ATOM 840 O O . LEU A 1 105 ? -3.396 4.308 12.797 1.00 98.56 105 LEU A O 1
ATOM 844 N N . GLY A 1 106 ? -1.710 5.776 13.033 1.00 98.00 106 GLY A N 1
ATOM 845 C CA . GLY A 1 106 ? -2.138 6.277 14.337 1.00 98.00 106 GLY A CA 1
ATOM 846 C C . GLY A 1 106 ? -3.533 6.905 14.294 1.00 98.00 106 GLY A C 1
ATOM 847 O O . GLY A 1 106 ? -4.373 6.575 15.127 1.00 98.00 106 GLY A O 1
ATOM 848 N N . GLN A 1 107 ? -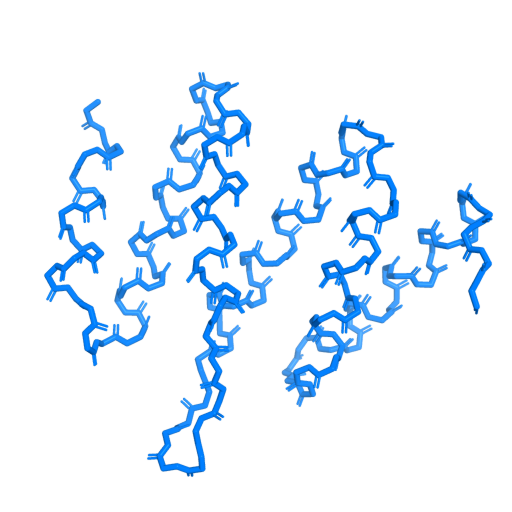3.805 7.754 13.297 1.00 98.06 107 GLN A N 1
ATOM 849 C CA . GLN A 1 107 ? -5.136 8.340 13.097 1.00 98.06 107 GLN A CA 1
ATOM 850 C C . GLN A 1 107 ? -6.201 7.272 12.849 1.00 98.06 107 GLN A C 1
ATOM 852 O O . GLN A 1 107 ? -7.221 7.267 13.531 1.00 98.06 107 GLN A O 1
ATOM 857 N N . LEU A 1 108 ? -5.938 6.335 11.936 1.00 98.00 108 LEU A N 1
ATOM 858 C CA . LEU A 1 108 ? -6.875 5.272 11.583 1.00 98.00 108 LEU A CA 1
ATOM 859 C C . LEU A 1 108 ? -7.247 4.415 12.803 1.00 98.00 108 LEU A C 1
ATOM 861 O O . LEU A 1 108 ? -8.417 4.096 13.013 1.00 98.00 108 LEU A O 1
ATOM 865 N N . ARG A 1 109 ? -6.260 4.073 13.643 1.00 97.62 109 ARG A N 1
ATOM 866 C CA . ARG A 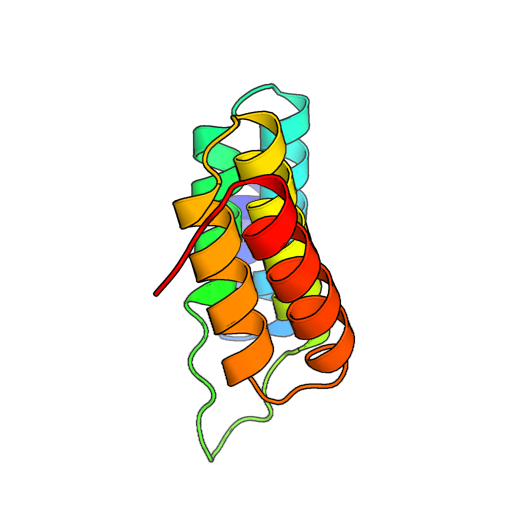1 109 ? -6.490 3.306 14.875 1.00 97.62 109 ARG A CA 1
ATOM 867 C C . ARG A 1 109 ? -7.357 4.060 15.880 1.00 97.62 109 ARG A C 1
ATOM 869 O O . ARG A 1 109 ? -8.215 3.443 16.504 1.00 97.62 109 ARG A O 1
ATOM 876 N N . LEU A 1 110 ? -7.166 5.373 16.015 1.00 97.38 110 LEU A N 1
ATOM 877 C CA . LEU A 1 110 ? -7.987 6.219 16.886 1.00 97.38 110 LEU A CA 1
ATOM 878 C C . LEU A 1 110 ? -9.417 6.384 16.350 1.00 97.38 110 LEU A C 1
ATOM 880 O O . LEU A 1 110 ? -10.366 6.261 17.118 1.00 97.38 110 LEU A O 1
ATOM 884 N N . GLU A 1 111 ? -9.568 6.638 15.048 1.00 97.12 111 GLU A N 1
ATOM 885 C CA . GLU A 1 111 ? -10.858 6.844 14.368 1.00 97.12 111 GLU A CA 1
ATOM 886 C C . GLU A 1 111 ? -11.754 5.597 14.435 1.00 97.12 111 GLU A C 1
ATOM 888 O O . GLU A 1 111 ? -12.970 5.711 14.596 1.00 97.12 111 GLU A O 1
ATOM 893 N N . HIS A 1 112 ? -11.151 4.407 14.341 1.00 96.94 112 HIS A N 1
ATOM 894 C CA . HIS A 1 112 ? -11.871 3.135 14.230 1.00 96.94 112 HIS A CA 1
ATOM 895 C C . HIS A 1 112 ? -11.657 2.182 15.412 1.00 96.94 112 HIS A C 1
ATOM 897 O O . HIS A 1 112 ? -12.065 1.026 15.338 1.00 96.94 112 HIS A O 1
ATOM 903 N N . PHE A 1 113 ? -11.066 2.663 16.511 1.00 94.31 113 PHE A N 1
ATOM 904 C CA . PHE A 1 113 ? -10.839 1.894 17.742 1.00 94.31 113 PHE A CA 1
ATOM 905 C C . PHE A 1 113 ? -10.090 0.569 17.508 1.00 94.31 113 PHE A C 1
ATOM 907 O O . PHE A 1 113 ? -10.402 -0.459 18.113 1.00 94.31 113 PHE A O 1
ATOM 914 N N . LEU A 1 114 ? -9.092 0.593 16.621 1.00 92.44 114 LEU A N 1
ATOM 915 C CA . LEU A 1 114 ? -8.257 -0.566 16.311 1.00 92.44 114 LEU A CA 1
ATOM 916 C C . LEU A 1 114 ? -7.148 -0.681 17.366 1.00 92.44 114 LEU A C 1
ATOM 918 O O . LEU A 1 114 ? -6.054 -0.134 17.210 1.00 92.44 114 LEU A O 1
ATOM 922 N N . TRP A 1 115 ? -7.454 -1.363 18.467 1.00 81.31 115 TRP A N 1
ATOM 923 C CA . TRP A 1 115 ? -6.510 -1.625 19.553 1.00 81.31 115 TRP A CA 1
ATOM 924 C C . TRP A 1 115 ? -5.856 -2.996 19.348 1.00 81.31 115 TRP A C 1
ATOM 926 O O . TRP A 1 115 ? -6.546 -4.015 19.3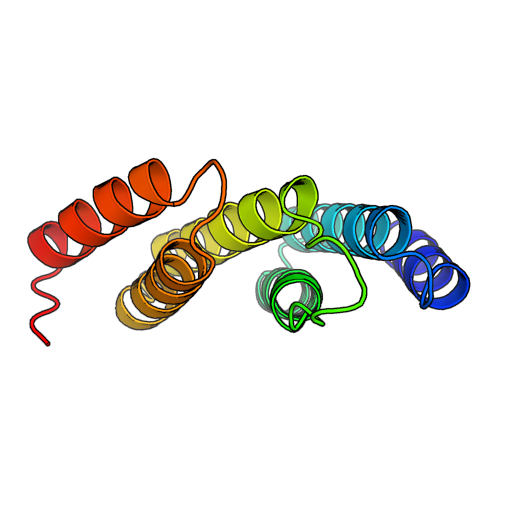34 1.00 81.31 115 TRP A O 1
ATOM 936 N N . GLN A 1 116 ? -4.533 -3.012 19.184 1.00 60.38 116 GLN A N 1
ATOM 937 C CA . GLN A 1 116 ? -3.694 -4.213 19.145 1.00 60.38 116 GLN A CA 1
ATOM 938 C C . GLN A 1 116 ? -2.494 -4.027 20.065 1.00 60.38 116 GLN A C 1
ATOM 940 O O . GLN A 1 116 ? -1.943 -2.901 20.076 1.00 60.38 116 GLN A O 1
#

Radius of gyration: 14.4 Å; chains: 1; bounding box: 37×19×43 Å